Protein AF-A0A929XCN0-F1 (afdb_monomer_lite)

Sequence (98 aa):
MHTNHLSATQTANHFKLGATNVVLKWERIYYEEGAQGLYEERCGRSRKMKSKEDKKKLNKDIEEDLIAENQRLRMENEYLKNLNALVQERIKRENKKK

pLDDT: mean 86.81, std 13.17, range [53.16, 98.25]

Foldseek 3Di:
DVVVPDDLVRVCVVVVHPDSVVSVVVVVQCVPPNPVSVVDDPDPPDPVPPDPPPPPPPDVVVVVVVVVVVVVVVVVVVVVVVVVVVVVVVVVVVVVVD

Radius of gyration: 24.36 Å; chains: 1; bounding box: 52×44×58 Å

Structure (mmCIF, N/CA/C/O backbone):
data_AF-A0A929XCN0-F1
#
_entry.id   AF-A0A929XCN0-F1
#
loop_
_atom_site.group_PDB
_atom_site.id
_atom_site.type_symbol
_atom_site.label_atom_id
_atom_site.label_alt_id
_atom_site.label_comp_id
_atom_site.label_asym_id
_atom_site.label_entity_id
_atom_site.label_seq_id
_atom_site.pdbx_PDB_ins_code
_atom_site.Cartn_x
_atom_site.Cartn_y
_atom_site.Cartn_z
_atom_site.occupancy
_atom_site.B_iso_or_equiv
_atom_site.auth_seq_id
_atom_site.auth_comp_id
_atom_site.auth_asym_id
_atom_site.auth_atom_id
_atom_site.pdbx_PDB_model_num
ATOM 1 N N . MET A 1 1 ? 0.853 -14.517 -10.819 1.00 83.75 1 MET A N 1
ATOM 2 C CA . MET A 1 1 ? 1.726 -15.571 -11.367 1.00 83.75 1 MET A CA 1
ATOM 3 C C . MET A 1 1 ? 1.659 -16.816 -10.491 1.00 83.75 1 MET A C 1
ATOM 5 O O . MET A 1 1 ? 1.017 -17.761 -10.913 1.00 83.75 1 MET A O 1
ATOM 9 N N . HIS A 1 2 ? 2.157 -16.777 -9.249 1.00 86.19 2 HIS A N 1
ATOM 10 C CA . HIS A 1 2 ? 2.143 -17.929 -8.325 1.00 86.19 2 HIS A CA 1
ATOM 11 C C . HIS A 1 2 ? 0.762 -18.362 -7.837 1.00 86.19 2 HIS A C 1
ATOM 13 O O . HIS A 1 2 ? 0.449 -19.542 -7.869 1.00 86.19 2 HIS A O 1
ATOM 19 N N . THR A 1 3 ? -0.089 -17.410 -7.452 1.00 91.31 3 THR A N 1
ATOM 20 C CA . THR A 1 3 ? -1.455 -17.694 -6.974 1.00 91.31 3 THR A CA 1
ATOM 21 C C . THR A 1 3 ? -2.362 -18.277 -8.055 1.00 91.31 3 THR A C 1
ATOM 23 O O . THR A 1 3 ? -3.187 -19.134 -7.778 1.00 91.31 3 THR A O 1
ATOM 26 N N . ASN A 1 4 ? -2.195 -17.811 -9.293 1.00 90.50 4 ASN A N 1
ATOM 27 C CA . ASN A 1 4 ? -3.001 -18.221 -10.444 1.00 90.50 4 ASN A CA 1
ATOM 28 C C . ASN A 1 4 ? -2.297 -19.285 -11.306 1.00 90.50 4 ASN A C 1
ATOM 30 O O . ASN A 1 4 ? -2.770 -19.574 -12.399 1.00 90.50 4 ASN A O 1
ATOM 34 N N . HIS A 1 5 ? -1.143 -19.801 -10.862 1.00 91.56 5 HIS A N 1
ATOM 35 C CA . HIS A 1 5 ? -0.300 -20.768 -11.583 1.00 91.56 5 HIS A CA 1
ATOM 36 C C . HIS A 1 5 ? -0.028 -20.418 -13.059 1.00 91.56 5 HIS A C 1
ATOM 38 O O . HIS A 1 5 ? 0.074 -21.289 -13.919 1.00 91.56 5 HIS A O 1
ATOM 44 N N . LEU A 1 6 ? 0.095 -19.124 -13.359 1.00 93.00 6 LEU A N 1
ATOM 45 C CA . LEU A 1 6 ? 0.392 -18.635 -14.704 1.00 93.00 6 LEU A CA 1
ATOM 46 C C . LEU A 1 6 ? 1.898 -18.620 -14.930 1.00 93.00 6 LEU A C 1
ATOM 48 O O . LEU A 1 6 ? 2.652 -18.249 -14.033 1.00 93.00 6 LEU A O 1
ATOM 52 N N . SER A 1 7 ? 2.339 -18.928 -16.147 1.00 93.69 7 SER A N 1
ATOM 53 C CA . SER A 1 7 ? 3.736 -18.709 -16.521 1.00 93.69 7 SER A CA 1
ATOM 54 C C . SER A 1 7 ? 4.052 -17.213 -16.643 1.00 93.69 7 SER A C 1
ATOM 56 O O . SER A 1 7 ? 3.156 -16.368 -16.789 1.00 93.69 7 SER A O 1
ATOM 58 N N . ALA A 1 8 ? 5.340 -16.863 -16.632 1.00 93.12 8 ALA A N 1
ATOM 59 C CA . ALA A 1 8 ? 5.773 -15.482 -16.839 1.00 93.12 8 ALA A CA 1
ATOM 60 C C . ALA A 1 8 ? 5.289 -14.933 -18.194 1.00 93.12 8 ALA A C 1
ATOM 62 O O . ALA A 1 8 ? 4.842 -13.790 -18.273 1.00 93.12 8 ALA A O 1
ATOM 63 N N . THR A 1 9 ? 5.297 -15.758 -19.248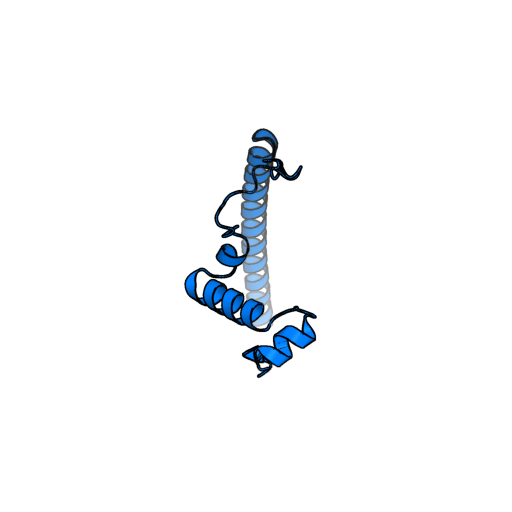 1.00 94.12 9 THR A N 1
ATOM 64 C CA . THR A 1 9 ? 4.808 -15.377 -20.584 1.00 94.12 9 THR A CA 1
ATOM 65 C C . THR A 1 9 ? 3.298 -15.145 -20.588 1.00 94.12 9 THR A C 1
ATOM 67 O O . THR A 1 9 ? 2.832 -14.146 -21.129 1.00 94.12 9 THR A O 1
ATOM 70 N N . GLN A 1 10 ? 2.517 -16.019 -19.944 1.00 93.94 10 GLN A N 1
ATOM 71 C CA . GLN A 1 10 ? 1.067 -15.827 -19.823 1.00 93.94 10 GLN A CA 1
ATOM 72 C C . GLN A 1 10 ? 0.733 -14.559 -19.033 1.00 93.94 10 GLN A C 1
ATOM 74 O O . GLN A 1 10 ? -0.148 -13.799 -19.424 1.00 93.94 10 GLN A O 1
ATOM 79 N N . THR A 1 11 ? 1.480 -14.299 -17.958 1.00 94.44 11 THR A N 1
ATOM 80 C CA . THR A 1 11 ? 1.346 -13.083 -17.149 1.00 94.44 11 THR A CA 1
ATOM 81 C C . THR A 1 11 ? 1.677 -11.837 -17.977 1.00 94.44 11 THR A C 1
ATOM 83 O O . THR A 1 11 ? 0.909 -10.878 -17.967 1.00 94.44 11 THR A O 1
ATOM 86 N N . ALA A 1 12 ? 2.763 -11.857 -18.756 1.00 95.50 12 ALA A N 1
ATOM 87 C CA . ALA A 1 12 ? 3.133 -10.751 -19.638 1.00 95.50 12 ALA A CA 1
ATOM 88 C C . ALA A 1 12 ? 2.049 -10.464 -20.687 1.00 95.50 12 ALA A C 1
ATOM 90 O O . ALA A 1 12 ? 1.662 -9.310 -20.860 1.00 95.50 12 ALA A O 1
ATOM 91 N N . ASN A 1 13 ? 1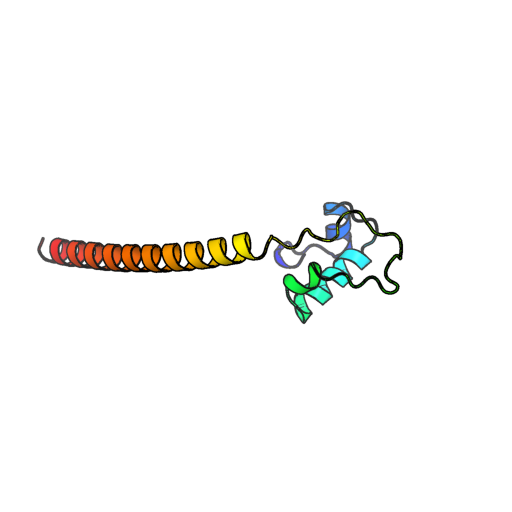.496 -11.504 -21.315 1.00 94.88 13 ASN A N 1
ATOM 92 C CA . ASN A 1 13 ? 0.414 -11.366 -22.290 1.00 94.88 13 ASN A CA 1
ATOM 93 C C . ASN A 1 13 ? -0.872 -10.821 -21.654 1.00 94.88 13 ASN A C 1
ATOM 95 O O . ASN A 1 13 ? -1.500 -9.926 -22.217 1.00 94.88 13 ASN A O 1
ATOM 99 N N . HIS A 1 14 ? -1.236 -11.308 -20.464 1.00 94.44 14 HIS A N 1
ATOM 100 C CA . HIS A 1 14 ? -2.403 -10.831 -19.719 1.00 94.44 14 HIS A CA 1
ATOM 101 C C . HIS A 1 14 ? -2.322 -9.323 -19.434 1.00 94.44 14 HIS A C 1
ATOM 103 O O . HIS A 1 14 ? -3.295 -8.596 -19.625 1.00 94.44 14 HIS A O 1
ATOM 109 N N . PHE A 1 15 ? -1.141 -8.836 -19.042 1.00 93.12 15 PHE A N 1
ATOM 110 C CA . PHE A 1 15 ? -0.891 -7.416 -18.775 1.00 93.12 15 PHE A CA 1
ATOM 111 C C . PHE A 1 15 ? -0.423 -6.619 -20.001 1.00 93.12 15 PHE A C 1
ATOM 113 O O . PHE A 1 15 ? -0.049 -5.456 -19.862 1.00 93.12 15 PHE A O 1
ATOM 120 N N . LYS A 1 16 ? -0.460 -7.216 -21.202 1.00 95.31 16 LYS A N 1
ATOM 121 C CA . LYS A 1 16 ? -0.048 -6.588 -22.470 1.00 95.31 16 LYS A CA 1
ATOM 122 C C . LYS A 1 16 ? 1.362 -5.981 -22.411 1.00 95.31 16 LYS A C 1
ATOM 124 O O . LYS A 1 16 ? 1.620 -4.911 -22.960 1.00 95.31 16 LYS A O 1
ATOM 129 N N . LEU A 1 17 ? 2.280 -6.662 -21.729 1.00 93.56 17 LEU A N 1
ATOM 130 C CA . LEU A 1 17 ? 3.676 -6.256 -21.612 1.00 93.56 17 LEU A CA 1
ATOM 131 C C . LEU A 1 17 ? 4.462 -6.731 -22.836 1.00 93.56 17 LEU A C 1
ATOM 133 O O . LEU A 1 17 ? 4.347 -7.880 -23.250 1.00 93.56 17 LEU A O 1
ATOM 137 N N . GLY A 1 18 ? 5.314 -5.861 -23.383 1.00 89.06 18 GLY A N 1
ATOM 138 C CA . GLY A 1 18 ? 6.078 -6.153 -24.604 1.00 89.06 18 GLY A CA 1
ATOM 139 C C . GLY A 1 18 ? 7.176 -7.213 -24.450 1.00 89.06 18 GLY A C 1
ATOM 140 O O . GLY A 1 18 ? 7.722 -7.668 -25.450 1.00 89.06 18 GLY A O 1
ATOM 141 N N . ALA A 1 19 ? 7.525 -7.609 -23.222 1.00 92.06 19 ALA A N 1
ATOM 142 C CA . ALA A 1 19 ? 8.522 -8.645 -22.985 1.00 92.06 19 ALA A CA 1
ATOM 143 C C . ALA A 1 19 ? 8.294 -9.378 -21.659 1.00 92.06 19 ALA A C 1
ATOM 145 O O . ALA A 1 19 ? 8.143 -8.757 -20.606 1.00 92.06 19 ALA A O 1
ATOM 146 N N . THR A 1 20 ? 8.415 -10.707 -21.692 1.00 94.38 20 THR A N 1
ATOM 147 C CA . THR A 1 20 ? 8.375 -11.581 -20.507 1.00 94.38 20 THR A CA 1
ATOM 148 C C . THR A 1 20 ? 9.417 -11.199 -19.451 1.00 94.38 20 THR A C 1
ATOM 150 O O . THR A 1 20 ? 9.175 -11.320 -18.254 1.00 94.38 20 THR A O 1
ATOM 153 N N . ASN A 1 21 ? 10.564 -10.664 -19.883 1.00 93.50 21 ASN A N 1
ATOM 154 C CA . ASN A 1 21 ? 11.644 -10.219 -18.999 1.00 93.50 21 ASN A CA 1
ATOM 155 C C . ASN A 1 21 ? 11.213 -9.091 -18.038 1.00 93.50 21 ASN A C 1
ATOM 157 O O . ASN A 1 21 ? 11.792 -8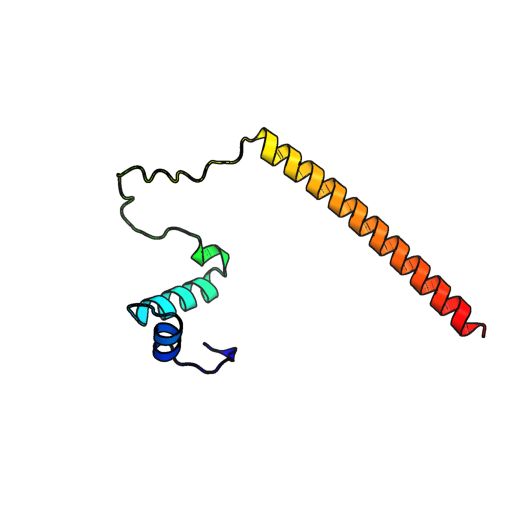.944 -16.967 1.00 93.50 21 ASN A O 1
ATOM 161 N N . VAL A 1 22 ? 10.191 -8.298 -18.385 1.00 92.25 22 VAL A N 1
ATOM 162 C CA . VAL A 1 22 ? 9.655 -7.264 -17.480 1.00 92.25 22 VAL A CA 1
ATOM 163 C C . VAL A 1 22 ? 9.047 -7.913 -16.237 1.00 92.25 22 VAL A C 1
ATOM 165 O O . VAL A 1 22 ? 9.366 -7.509 -15.122 1.00 92.25 22 VAL A O 1
ATOM 168 N N . VAL A 1 23 ? 8.251 -8.970 -16.427 1.00 94.19 23 VAL A N 1
ATOM 169 C CA . VAL A 1 23 ? 7.603 -9.709 -15.333 1.00 94.19 23 VAL A CA 1
ATOM 170 C C . VAL A 1 23 ? 8.642 -10.359 -14.425 1.00 94.19 23 VAL A C 1
ATOM 172 O O . VAL A 1 23 ? 8.563 -10.198 -13.215 1.00 94.19 23 VAL A O 1
ATOM 175 N N . LEU A 1 24 ? 9.648 -11.025 -15.000 1.00 94.50 24 LEU A N 1
ATOM 176 C CA . LEU A 1 24 ? 10.703 -11.694 -14.226 1.00 94.50 24 LEU A CA 1
ATOM 177 C C . LEU A 1 24 ? 11.548 -10.706 -13.409 1.00 94.50 24 LEU A C 1
ATOM 179 O O . LEU A 1 24 ? 11.919 -10.983 -12.271 1.00 94.50 24 LEU A O 1
ATOM 183 N N . LYS A 1 25 ? 11.840 -9.524 -13.966 1.00 93.12 25 LYS A N 1
ATOM 184 C CA . LYS A 1 25 ? 12.543 -8.466 -13.227 1.00 93.12 25 LYS A CA 1
ATOM 185 C C . LYS A 1 25 ? 11.708 -7.938 -12.067 1.00 93.12 25 LYS A C 1
ATOM 187 O O . LYS A 1 25 ? 12.246 -7.774 -10.978 1.00 93.12 25 LYS A O 1
ATOM 192 N N . TRP A 1 26 ? 10.426 -7.662 -12.299 1.00 93.06 26 TRP A N 1
ATOM 193 C CA . TRP A 1 26 ? 9.523 -7.193 -11.247 1.00 93.06 26 TRP A CA 1
ATOM 194 C C . TRP A 1 26 ? 9.334 -8.232 -10.152 1.00 93.06 26 TRP A C 1
ATOM 196 O O . TRP A 1 26 ? 9.351 -7.884 -8.979 1.00 93.06 26 TRP A O 1
ATOM 206 N N . GLU A 1 27 ? 9.212 -9.502 -10.525 1.00 94.00 27 GLU A N 1
ATOM 207 C CA . GLU A 1 27 ? 9.142 -10.609 -9.582 1.00 94.00 27 GLU A CA 1
ATOM 208 C C . GLU A 1 27 ? 10.375 -10.651 -8.676 1.00 94.00 27 GLU A C 1
ATOM 210 O O . GLU A 1 27 ? 10.233 -10.680 -7.456 1.00 94.00 27 GLU A O 1
ATOM 215 N N . ARG A 1 28 ? 11.580 -10.585 -9.255 1.00 94.81 28 ARG A N 1
ATOM 216 C CA . ARG A 1 28 ? 12.820 -10.564 -8.473 1.00 94.81 28 ARG A CA 1
ATOM 217 C C . ARG A 1 28 ? 12.869 -9.372 -7.515 1.00 94.81 28 ARG A C 1
ATOM 219 O O . ARG A 1 28 ? 13.108 -9.567 -6.331 1.00 94.81 28 ARG A O 1
ATOM 226 N N . ILE A 1 29 ? 12.588 -8.164 -8.012 1.00 94.25 29 ILE A N 1
ATOM 227 C CA . ILE A 1 29 ? 12.565 -6.942 -7.190 1.00 94.25 29 ILE A CA 1
ATOM 228 C C . ILE A 1 29 ? 11.574 -7.086 -6.030 1.00 94.25 29 ILE A C 1
ATOM 230 O O . ILE A 1 29 ? 11.889 -6.735 -4.899 1.00 94.25 29 ILE A O 1
ATOM 234 N N . TYR A 1 30 ? 10.391 -7.635 -6.297 1.00 94.12 30 TYR A N 1
ATOM 235 C CA . TYR A 1 30 ? 9.366 -7.821 -5.280 1.00 94.12 30 TYR A CA 1
ATOM 236 C C . TYR A 1 30 ? 9.796 -8.804 -4.183 1.00 94.12 30 TYR A C 1
ATOM 238 O O . TYR A 1 30 ? 9.489 -8.580 -3.016 1.00 94.12 30 TYR A O 1
ATOM 246 N N . TYR A 1 31 ? 10.509 -9.878 -4.529 1.00 94.75 31 TYR A N 1
ATOM 247 C CA . TYR A 1 31 ? 11.008 -10.831 -3.534 1.00 94.75 31 TYR A CA 1
ATOM 248 C C . TYR A 1 31 ? 12.222 -10.323 -2.750 1.00 94.75 31 TYR A C 1
ATOM 250 O O . TYR A 1 31 ? 12.355 -10.659 -1.576 1.00 94.75 31 TYR A O 1
ATOM 258 N N . GLU A 1 32 ? 13.094 -9.530 -3.372 1.00 94.06 32 GLU A N 1
ATOM 259 C CA . GLU A 1 32 ? 14.305 -9.005 -2.729 1.00 94.06 32 GLU A CA 1
ATOM 260 C C . GLU A 1 32 ? 14.015 -7.772 -1.857 1.00 94.06 32 GLU A C 1
ATOM 262 O O . GLU A 1 32 ? 14.543 -7.654 -0.755 1.00 94.06 32 GLU A O 1
ATOM 267 N N . GLU A 1 33 ? 13.165 -6.859 -2.329 1.00 92.69 33 GLU A N 1
ATOM 268 C CA . GLU A 1 33 ? 12.988 -5.521 -1.744 1.00 92.69 33 GLU A CA 1
ATOM 269 C C . GLU A 1 33 ? 11.526 -5.183 -1.424 1.00 92.69 33 GLU A C 1
ATOM 271 O O . GLU A 1 33 ? 11.216 -4.113 -0.894 1.00 92.69 33 GLU A O 1
ATOM 276 N N . GLY A 1 34 ? 10.599 -6.088 -1.740 1.00 92.75 34 GLY A N 1
ATOM 277 C CA . GLY A 1 34 ? 9.175 -5.870 -1.536 1.00 92.75 34 GLY A CA 1
ATOM 278 C C . GLY A 1 34 ? 8.550 -4.925 -2.562 1.00 92.75 34 GLY A C 1
ATOM 279 O O . GLY A 1 34 ? 9.130 -4.553 -3.585 1.00 92.75 34 GLY A O 1
ATOM 280 N N . ALA A 1 35 ? 7.312 -4.518 -2.277 1.00 90.56 35 ALA A N 1
ATOM 281 C CA . ALA A 1 35 ? 6.559 -3.624 -3.151 1.00 90.56 35 ALA A CA 1
ATOM 282 C C . ALA A 1 35 ? 7.221 -2.244 -3.296 1.00 90.56 35 ALA A C 1
ATOM 284 O O . ALA A 1 35 ? 7.105 -1.637 -4.359 1.00 90.56 35 ALA A O 1
ATOM 285 N N . GLN A 1 36 ? 7.925 -1.754 -2.263 1.00 88.44 36 GLN A N 1
ATOM 286 C CA . GLN A 1 36 ? 8.626 -0.468 -2.327 1.00 88.44 36 GLN A CA 1
ATOM 287 C C . GLN A 1 36 ? 9.677 -0.439 -3.443 1.00 88.44 36 GLN A C 1
ATOM 289 O O . GLN A 1 36 ? 9.729 0.539 -4.189 1.00 88.44 36 GLN A O 1
ATOM 294 N N . GLY A 1 37 ? 10.426 -1.531 -3.630 1.00 88.81 37 GLY A N 1
ATOM 295 C CA . GLY A 1 37 ? 11.488 -1.613 -4.634 1.00 88.81 37 GLY A CA 1
ATOM 296 C C . GLY A 1 37 ? 11.007 -1.467 -6.084 1.00 88.81 37 GLY A C 1
ATOM 297 O O . GLY A 1 37 ? 11.810 -1.134 -6.960 1.00 88.81 37 GLY A O 1
ATOM 298 N N . LEU A 1 38 ? 9.710 -1.678 -6.356 1.00 90.06 38 LEU A N 1
ATOM 299 C CA . LEU A 1 38 ? 9.102 -1.467 -7.679 1.00 90.06 38 LEU A CA 1
ATOM 300 C C . LEU A 1 38 ? 8.852 0.014 -8.001 1.00 90.06 38 LEU A C 1
ATOM 302 O O . LEU A 1 38 ? 8.738 0.363 -9.175 1.00 90.06 38 LEU A O 1
ATOM 306 N N . TYR A 1 39 ? 8.767 0.879 -6.986 1.00 85.62 39 TYR A N 1
ATOM 307 C CA . TYR A 1 39 ? 8.567 2.323 -7.160 1.00 85.62 39 TYR A CA 1
ATOM 308 C C . TYR A 1 39 ? 9.882 3.097 -7.312 1.00 85.62 39 TYR A C 1
ATOM 310 O O . TYR A 1 39 ? 9.862 4.297 -7.604 1.00 85.62 39 TYR A O 1
ATOM 318 N N . GLU A 1 40 ? 11.018 2.431 -7.110 1.00 84.25 40 GLU A N 1
ATOM 319 C CA . GLU A 1 40 ? 12.340 3.026 -7.252 1.00 84.25 40 GLU A CA 1
ATOM 320 C C . GLU A 1 40 ? 12.786 3.074 -8.719 1.00 84.25 40 GLU A C 1
ATOM 322 O O . 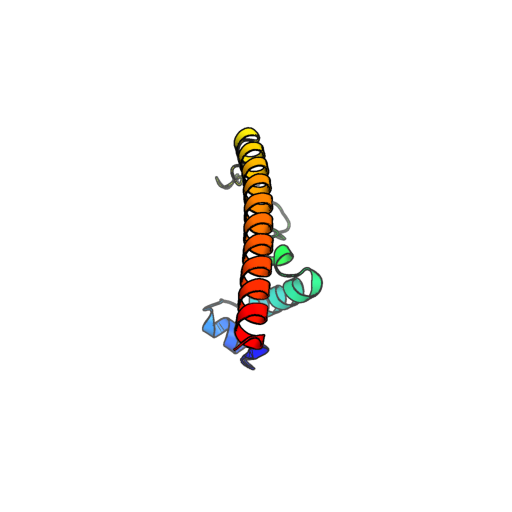GLU A 1 40 ? 12.757 2.081 -9.454 1.00 84.25 40 GLU A O 1
ATOM 327 N N . GLU A 1 41 ? 13.245 4.245 -9.163 1.00 76.56 41 GLU A N 1
ATOM 328 C CA . GLU A 1 41 ? 13.764 4.426 -10.516 1.00 76.56 41 GLU A CA 1
ATOM 329 C C . GLU A 1 41 ? 15.188 3.864 -10.636 1.00 76.56 41 GLU A C 1
ATOM 331 O O . GLU A 1 41 ? 16.165 4.504 -10.261 1.00 76.56 41 GLU A O 1
ATOM 336 N N . ARG A 1 42 ? 15.322 2.671 -11.227 1.00 72.31 42 ARG A N 1
ATOM 337 C CA . ARG A 1 42 ? 16.626 2.013 -11.478 1.00 72.31 42 ARG A CA 1
ATOM 338 C C . ARG A 1 42 ? 17.218 2.293 -12.858 1.00 72.31 42 ARG A C 1
ATOM 340 O O . ARG A 1 42 ? 18.129 1.595 -13.309 1.00 72.31 42 ARG A O 1
ATOM 347 N N . CYS A 1 43 ? 16.668 3.260 -13.587 1.00 65.38 43 CYS A N 1
ATOM 348 C CA . CYS A 1 43 ? 17.192 3.622 -14.898 1.00 65.38 43 CYS A CA 1
ATOM 349 C C . CYS A 1 43 ? 18.564 4.279 -14.724 1.00 65.38 43 CYS A C 1
ATOM 351 O O . CYS A 1 43 ? 18.643 5.336 -14.117 1.00 65.38 43 CYS A O 1
ATOM 353 N N . GLY A 1 44 ? 19.616 3.660 -15.276 1.00 70.00 44 GLY A N 1
ATOM 354 C CA . GLY A 1 44 ? 21.016 4.063 -15.097 1.00 70.00 44 GLY A CA 1
ATOM 355 C C . GLY A 1 44 ? 21.288 5.558 -15.295 1.00 70.00 44 GLY A C 1
ATOM 356 O O . GLY A 1 44 ? 21.209 6.348 -14.361 1.00 70.00 44 GLY A O 1
ATOM 357 N N . ARG A 1 45 ? 21.684 5.992 -16.497 1.00 63.69 45 ARG A N 1
ATOM 358 C CA . ARG A 1 45 ? 21.968 7.419 -16.713 1.00 63.69 45 ARG A CA 1
ATOM 359 C C . ARG A 1 45 ? 20.664 8.210 -16.599 1.00 63.69 45 ARG A C 1
ATOM 361 O O . ARG A 1 45 ? 19.816 8.103 -17.483 1.00 63.69 45 ARG A O 1
ATOM 368 N N . SER A 1 46 ? 20.548 9.026 -15.549 1.00 59.75 46 SER A N 1
ATOM 369 C CA . SER A 1 46 ? 19.485 10.025 -15.419 1.00 59.75 46 SER A CA 1
ATOM 370 C C . SER A 1 46 ? 19.332 10.765 -16.747 1.00 59.75 46 SER A C 1
ATOM 372 O O . SER A 1 46 ? 20.299 11.306 -17.306 1.00 59.75 46 SER A O 1
ATOM 374 N N . ARG A 1 47 ? 18.118 10.742 -17.299 1.00 63.06 47 ARG A N 1
ATOM 375 C CA . ARG A 1 47 ? 17.795 11.517 -18.489 1.00 63.06 47 ARG A CA 1
ATOM 376 C C . ARG A 1 47 ? 17.893 12.985 -18.060 1.00 63.06 47 ARG A C 1
ATOM 378 O O . ARG A 1 47 ? 17.008 13.485 -17.386 1.00 63.06 47 ARG A O 1
ATOM 385 N N . LYS A 1 48 ? 18.957 13.693 -18.465 1.00 58.78 48 LYS A N 1
ATOM 386 C CA . LYS A 1 48 ? 19.170 15.150 -18.254 1.00 58.78 48 LYS A CA 1
ATOM 387 C C . LYS A 1 48 ? 18.079 16.046 -18.873 1.00 58.78 48 LYS A C 1
ATOM 389 O O . LYS A 1 48 ? 18.248 17.257 -18.971 1.00 58.78 48 LYS A O 1
ATOM 394 N N . MET A 1 49 ? 16.978 15.473 -19.336 1.00 61.62 49 MET A N 1
ATOM 395 C CA . MET A 1 49 ? 15.804 16.217 -19.736 1.00 61.62 49 MET A CA 1
ATOM 396 C C . MET A 1 49 ? 14.932 16.265 -18.489 1.00 61.62 49 MET A C 1
ATOM 398 O O . MET A 1 49 ? 14.432 15.222 -18.084 1.00 61.62 49 MET A O 1
ATOM 402 N N . LYS A 1 50 ? 14.831 17.439 -17.851 1.00 57.84 50 LYS A N 1
ATOM 403 C CA . LYS A 1 50 ? 13.945 17.664 -16.704 1.00 57.84 50 LYS A CA 1
ATOM 404 C C . LYS A 1 50 ? 12.533 17.239 -17.115 1.00 57.84 50 LYS A C 1
ATOM 406 O O . LYS A 1 50 ? 11.829 18.009 -17.771 1.00 57.84 50 LYS A O 1
ATOM 411 N N . SER A 1 51 ? 12.143 16.002 -16.818 1.00 55.41 51 SER A N 1
ATOM 412 C CA . SER A 1 51 ? 10.745 15.613 -16.883 1.00 55.41 51 SER A CA 1
ATOM 413 C C . SER A 1 51 ? 10.040 16.512 -15.884 1.00 55.41 51 SER A C 1
ATOM 415 O O . SER A 1 51 ? 10.516 16.735 -14.776 1.00 55.41 51 SER A O 1
ATOM 417 N N . LYS A 1 52 ? 8.922 17.088 -16.306 1.00 53.16 52 LYS A N 1
ATOM 418 C CA . LYS A 1 52 ? 8.126 18.089 -15.581 1.00 53.16 52 LYS A CA 1
ATOM 419 C C . LYS A 1 52 ? 7.473 17.544 -14.294 1.00 53.16 52 LYS A C 1
ATOM 421 O O . LYS A 1 52 ? 6.564 18.153 -13.744 1.00 53.16 52 LYS A O 1
ATOM 426 N N . GLU A 1 53 ? 7.946 16.392 -13.849 1.00 56.56 53 GLU A N 1
ATOM 427 C CA . GLU A 1 53 ? 7.490 15.560 -12.752 1.00 56.56 53 GLU A CA 1
ATOM 428 C C . GLU A 1 53 ? 8.672 15.339 -11.806 1.00 56.56 53 GLU A C 1
ATOM 430 O O . GLU A 1 53 ? 8.925 14.238 -11.327 1.00 56.56 53 GLU A O 1
ATOM 435 N N . ASP A 1 54 ? 9.403 16.409 -11.488 1.00 57.72 54 ASP A N 1
ATOM 436 C CA . ASP A 1 54 ? 9.904 16.515 -10.126 1.00 57.72 54 ASP A CA 1
ATOM 437 C C . ASP A 1 54 ? 8.660 16.346 -9.255 1.00 57.72 54 ASP A C 1
ATOM 439 O O . ASP A 1 54 ? 7.817 17.248 -9.219 1.00 57.72 54 ASP A O 1
ATOM 443 N N . LYS A 1 55 ? 8.470 15.148 -8.677 1.00 60.62 55 LYS A N 1
ATOM 444 C CA . LYS A 1 55 ? 7.399 14.850 -7.721 1.00 60.62 55 LYS A CA 1
ATOM 445 C C . LYS A 1 55 ? 7.329 16.070 -6.821 1.00 60.62 55 LYS A C 1
ATOM 447 O O . LYS A 1 55 ? 8.302 16.322 -6.109 1.00 60.62 55 LYS A O 1
ATOM 452 N N . LYS A 1 56 ? 6.269 16.882 -6.949 1.00 62.72 56 LYS A N 1
ATOM 453 C CA . LYS A 1 56 ? 6.114 18.096 -6.148 1.00 62.72 56 LYS A CA 1
ATOM 454 C C . LYS A 1 56 ? 6.194 17.609 -4.716 1.00 62.72 56 LYS A C 1
ATOM 456 O O . LYS A 1 56 ? 5.251 16.982 -4.241 1.00 62.72 56 LYS A O 1
ATOM 461 N N . LYS A 1 57 ? 7.352 17.802 -4.081 1.00 65.81 57 LYS A N 1
ATOM 462 C CA . LYS A 1 57 ? 7.501 17.553 -2.657 1.00 65.81 57 LYS A CA 1
ATOM 463 C C . LYS A 1 57 ? 6.366 18.352 -2.043 1.00 65.81 57 LYS A C 1
ATOM 465 O O . LYS A 1 57 ? 6.218 19.529 -2.387 1.00 65.81 57 LYS A O 1
ATOM 470 N N . LEU A 1 58 ? 5.501 17.680 -1.285 1.00 65.88 58 LEU A N 1
ATOM 471 C CA . LEU A 1 58 ? 4.440 18.378 -0.577 1.00 65.88 58 LEU A CA 1
ATOM 472 C C . LEU A 1 58 ? 5.111 19.524 0.183 1.00 65.88 58 LEU A C 1
ATOM 474 O O . LEU A 1 58 ? 6.235 19.372 0.672 1.00 65.88 58 LEU A O 1
ATOM 478 N N . ASN A 1 59 ? 4.485 20.701 0.176 1.00 79.44 59 ASN A N 1
ATOM 479 C CA . ASN A 1 59 ? 4.999 21.803 0.979 1.00 79.44 59 ASN A CA 1
ATOM 480 C C . ASN A 1 59 ? 5.127 21.280 2.413 1.00 79.44 59 ASN A C 1
ATOM 482 O O . ASN A 1 59 ? 4.205 20.616 2.883 1.00 79.44 59 ASN A O 1
ATOM 486 N N . LYS A 1 60 ? 6.267 21.529 3.063 1.00 82.75 60 LYS A N 1
ATOM 487 C CA . LYS A 1 60 ? 6.582 20.950 4.380 1.00 82.75 60 LYS A CA 1
ATOM 488 C C . LYS A 1 60 ? 5.459 21.187 5.392 1.00 82.75 60 LYS A C 1
ATOM 490 O O . LYS A 1 60 ? 5.087 20.265 6.100 1.00 82.75 60 LYS A O 1
ATOM 495 N N . ASP A 1 61 ? 4.843 22.362 5.334 1.00 82.94 61 ASP A N 1
ATOM 496 C CA . ASP A 1 61 ? 3.696 22.741 6.160 1.00 82.94 61 ASP A CA 1
ATOM 497 C C . ASP A 1 61 ? 2.508 21.770 5.996 1.00 82.94 61 ASP A C 1
ATOM 499 O O . ASP A 1 61 ? 1.920 21.321 6.972 1.00 82.94 61 ASP A O 1
ATOM 503 N N . ILE A 1 62 ? 2.202 21.354 4.760 1.00 86.38 62 ILE A N 1
ATOM 504 C CA . ILE A 1 62 ? 1.130 20.383 4.475 1.00 86.38 62 ILE A CA 1
ATOM 505 C C . ILE A 1 62 ? 1.499 19.000 5.024 1.00 86.38 62 ILE A C 1
ATOM 507 O O . ILE A 1 62 ? 0.635 18.258 5.484 1.00 86.38 62 ILE A O 1
ATOM 511 N N . GLU A 1 63 ? 2.775 18.622 4.944 1.00 87.44 63 GLU A N 1
ATOM 512 C CA . GLU A 1 63 ? 3.253 17.339 5.459 1.00 87.44 63 GLU A CA 1
ATOM 513 C C . GLU A 1 63 ? 3.152 17.279 6.990 1.00 87.44 63 GLU A C 1
ATOM 515 O O . GLU A 1 63 ? 2.682 16.279 7.531 1.00 87.44 63 GLU A O 1
ATOM 520 N N . GLU A 1 64 ? 3.511 18.363 7.680 1.00 91.06 64 GLU A N 1
ATOM 521 C CA . GLU A 1 64 ? 3.373 18.499 9.133 1.00 91.06 64 GLU A CA 1
ATOM 522 C C . GLU A 1 64 ? 1.902 18.446 9.576 1.00 91.06 64 GLU A C 1
ATOM 524 O O . GLU A 1 64 ? 1.564 17.667 10.475 1.00 91.06 64 GLU A O 1
ATOM 529 N N . ASP A 1 65 ? 1.012 19.173 8.891 1.00 94.44 65 ASP A N 1
ATOM 530 C CA . ASP A 1 65 ? -0.434 19.137 9.147 1.00 94.44 65 ASP A CA 1
ATOM 531 C C . ASP A 1 65 ? -1.009 17.721 8.970 1.00 94.44 65 ASP A C 1
ATOM 533 O O . ASP A 1 65 ? -1.783 17.233 9.801 1.00 94.44 65 ASP A O 1
ATOM 537 N N . LEU A 1 66 ? -0.596 17.014 7.912 1.00 94.69 66 LEU A N 1
ATOM 538 C CA . LEU A 1 66 ? -1.013 15.633 7.664 1.00 94.69 66 LEU A CA 1
ATOM 539 C C . LEU A 1 66 ? -0.516 14.672 8.750 1.00 94.69 66 LEU A C 1
ATOM 541 O O . LEU A 1 66 ? -1.240 13.745 9.124 1.00 94.69 66 LEU A O 1
ATOM 545 N N . ILE A 1 67 ? 0.699 14.871 9.268 1.00 95.62 67 ILE A N 1
ATOM 546 C CA . ILE A 1 67 ? 1.241 14.064 10.368 1.00 95.62 67 ILE A CA 1
ATOM 547 C C . ILE A 1 67 ? 0.427 14.294 11.646 1.00 95.62 67 ILE A C 1
ATOM 549 O O . ILE A 1 67 ? 0.049 13.317 12.300 1.00 95.62 67 ILE A O 1
ATOM 553 N N . ALA A 1 68 ? 0.120 15.550 11.981 1.00 95.81 68 ALA A N 1
ATOM 554 C CA . ALA A 1 68 ? -0.682 15.892 13.154 1.00 95.81 68 ALA A CA 1
ATOM 555 C C . ALA A 1 68 ? -2.091 15.284 13.072 1.00 95.81 68 ALA A C 1
ATOM 557 O O . ALA A 1 68 ? -2.555 14.638 14.018 1.00 95.81 68 ALA A O 1
ATOM 558 N N . GLU A 1 69 ? -2.744 15.396 11.914 1.00 96.19 69 GLU A N 1
ATOM 559 C CA . GLU A 1 69 ? -4.060 14.796 11.694 1.00 96.19 69 GLU A CA 1
ATOM 560 C C . GLU A 1 69 ? -4.001 13.264 11.771 1.00 96.19 69 GLU A C 1
ATOM 562 O O . GLU A 1 69 ? -4.867 12.634 12.382 1.00 96.19 69 GLU A O 1
ATOM 567 N N . ASN A 1 70 ? -2.946 12.632 11.245 1.00 97.69 70 ASN A N 1
ATOM 568 C CA . ASN A 1 70 ? -2.780 11.183 11.366 1.00 97.69 70 ASN A CA 1
ATOM 569 C C . ASN A 1 70 ? -2.652 10.741 12.830 1.00 97.69 70 ASN A C 1
ATOM 571 O O . ASN A 1 70 ? -3.241 9.734 13.222 1.00 97.69 70 ASN A O 1
ATOM 575 N N . GLN A 1 71 ? -1.911 11.490 13.651 1.00 97.69 71 GLN A N 1
ATOM 576 C CA . GLN A 1 71 ? -1.791 11.219 15.084 1.00 97.69 71 GLN A CA 1
ATOM 577 C C . GLN A 1 71 ? -3.139 11.372 15.799 1.00 97.69 71 GLN A C 1
ATOM 579 O O . GLN A 1 71 ? -3.523 10.486 16.566 1.00 97.69 71 GLN A O 1
ATOM 584 N N . ARG A 1 72 ? -3.896 12.436 15.494 1.00 97.88 72 ARG A N 1
ATOM 585 C CA . ARG A 1 72 ? -5.252 12.652 16.024 1.00 97.88 72 ARG A CA 1
ATOM 586 C C . ARG A 1 72 ? -6.178 11.484 15.685 1.00 97.88 72 ARG A C 1
ATOM 588 O O . ARG A 1 72 ? -6.803 10.914 16.579 1.00 97.88 72 ARG A O 1
ATOM 595 N N . LEU A 1 73 ? -6.202 11.072 14.418 1.00 98.25 73 LEU A N 1
ATOM 596 C CA . LEU A 1 73 ? -7.011 9.949 13.942 1.00 98.25 73 LEU A CA 1
ATOM 597 C C . LEU A 1 73 ? -6.599 8.616 14.574 1.00 98.25 73 LEU A C 1
ATOM 599 O O . LEU A 1 73 ? -7.450 7.755 14.798 1.00 98.25 73 LEU A O 1
ATOM 603 N N . ARG A 1 74 ? -5.312 8.406 14.875 1.00 98.12 74 ARG A N 1
ATOM 604 C CA . ARG A 1 74 ? -4.857 7.201 15.588 1.00 98.12 74 ARG A CA 1
ATOM 605 C C . ARG A 1 74 ? -5.398 7.156 17.012 1.00 98.12 74 ARG A C 1
ATOM 607 O O . ARG A 1 74 ? -5.928 6.119 17.401 1.00 98.12 74 ARG A O 1
ATOM 614 N N . MET A 1 75 ? -5.326 8.268 17.743 1.00 97.56 75 MET A N 1
ATOM 615 C CA . MET A 1 75 ? -5.891 8.361 19.094 1.00 97.56 75 MET A CA 1
ATOM 616 C C . MET A 1 75 ? -7.408 8.139 19.086 1.00 97.56 75 MET A C 1
ATOM 618 O O . MET A 1 75 ? -7.926 7.373 19.895 1.00 97.56 75 MET A O 1
ATOM 622 N N . GLU A 1 76 ? -8.119 8.748 18.135 1.00 97.44 76 GLU A N 1
ATOM 623 C CA . GLU A 1 76 ? -9.565 8.561 17.975 1.00 97.44 76 GLU A CA 1
ATOM 624 C C . GLU A 1 76 ? -9.918 7.094 17.680 1.00 97.44 76 GLU A C 1
ATOM 626 O O . GLU A 1 76 ? -10.805 6.518 18.311 1.00 97.44 76 GLU A O 1
ATOM 631 N N . ASN A 1 77 ? -9.165 6.440 16.792 1.00 98.19 77 ASN A N 1
ATOM 632 C CA . ASN A 1 77 ? -9.343 5.017 16.511 1.00 98.19 77 ASN A CA 1
ATOM 633 C C . ASN A 1 77 ? -9.072 4.128 17.732 1.00 98.19 77 ASN A C 1
ATOM 635 O O . ASN A 1 77 ? -9.797 3.155 17.945 1.00 98.19 77 ASN A O 1
ATOM 639 N N . GLU A 1 78 ? -8.043 4.417 18.532 1.00 97.88 78 GLU A N 1
ATOM 640 C CA . GLU A 1 78 ? -7.791 3.677 19.775 1.00 97.88 78 GLU A CA 1
ATOM 641 C C . GLU A 1 78 ? -8.926 3.856 20.781 1.00 97.88 78 GLU A C 1
ATOM 643 O O . GLU A 1 78 ? -9.403 2.872 21.351 1.00 97.88 78 GLU A O 1
ATOM 648 N N . TYR A 1 79 ? -9.420 5.084 20.945 1.00 97.62 79 TYR A N 1
ATOM 649 C CA . TYR A 1 79 ? -10.565 5.360 21.805 1.00 97.62 79 TYR A CA 1
ATOM 650 C C . TYR A 1 79 ? -11.804 4.564 21.371 1.00 97.62 79 TYR A C 1
ATOM 652 O O . TYR A 1 79 ? -12.423 3.883 22.193 1.00 97.62 79 TYR A O 1
ATOM 660 N N . LEU A 1 80 ? -12.128 4.566 20.074 1.00 98.06 80 LEU A N 1
ATOM 661 C CA . LEU A 1 80 ? -13.259 3.810 19.531 1.00 98.06 80 LEU A CA 1
ATOM 662 C C . LEU A 1 80 ? -13.093 2.293 19.709 1.00 98.06 80 LEU A C 1
ATOM 664 O O . LEU A 1 80 ? -14.065 1.601 20.020 1.00 98.06 80 LEU A O 1
ATOM 668 N N . LYS A 1 81 ? 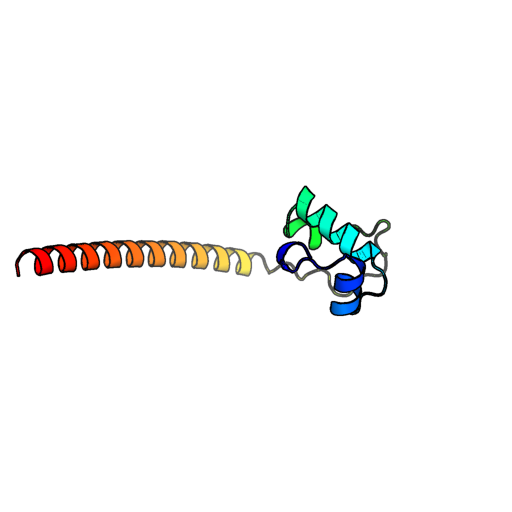-11.873 1.761 19.564 1.00 98.19 81 LYS A N 1
ATOM 669 C CA . LYS A 1 81 ? -11.582 0.341 19.828 1.00 98.19 81 LYS A CA 1
ATOM 670 C C . LYS A 1 81 ? -11.804 -0.019 21.294 1.00 98.19 81 LYS A C 1
ATOM 672 O O . LYS A 1 81 ? -12.451 -1.029 21.572 1.00 98.19 81 LYS A O 1
ATOM 677 N N . ASN A 1 82 ? -11.323 0.814 22.214 1.00 97.19 82 ASN A N 1
ATOM 678 C CA . ASN A 1 82 ? -11.509 0.614 23.651 1.00 97.19 82 ASN A CA 1
ATOM 679 C C . ASN A 1 82 ? -12.992 0.672 24.031 1.00 97.19 82 ASN A C 1
ATOM 681 O O . ASN A 1 82 ? -13.483 -0.193 24.756 1.00 97.19 82 ASN A O 1
ATOM 685 N N . LEU A 1 83 ? -13.732 1.638 23.482 1.00 97.38 83 LEU A N 1
ATOM 686 C CA . LEU A 1 83 ? -15.173 1.743 23.685 1.00 97.38 83 LEU A CA 1
ATOM 687 C C . LEU A 1 83 ? -15.905 0.492 23.185 1.00 97.38 83 LEU A C 1
ATOM 689 O O . LEU A 1 83 ? -16.718 -0.081 23.910 1.00 97.38 83 LEU A O 1
ATOM 693 N N . ASN A 1 84 ? -15.593 0.031 21.972 1.00 97.31 84 ASN A N 1
ATOM 694 C CA . ASN A 1 84 ? -16.196 -1.176 21.411 1.00 97.31 84 ASN A CA 1
ATOM 695 C C . ASN A 1 84 ? -15.895 -2.410 22.280 1.00 97.31 84 ASN A C 1
ATOM 697 O O . ASN A 1 84 ? -16.794 -3.203 22.554 1.00 97.31 84 ASN A O 1
ATOM 701 N N . ALA A 1 85 ? -14.668 -2.545 22.792 1.00 97.31 85 ALA A N 1
ATOM 702 C CA . ALA A 1 85 ? -14.304 -3.635 23.696 1.00 97.31 85 ALA A CA 1
ATOM 703 C C . ALA A 1 85 ? -15.148 -3.636 24.986 1.00 97.31 85 ALA A C 1
ATOM 705 O O . ALA A 1 85 ? -15.676 -4.682 25.370 1.00 97.31 85 ALA A O 1
ATOM 706 N N . LEU A 1 86 ? -15.346 -2.470 25.612 1.00 97.12 86 LEU A N 1
ATOM 707 C CA . LEU A 1 86 ? -16.186 -2.332 26.810 1.00 97.12 86 LEU A CA 1
ATOM 708 C C . LEU A 1 86 ? -17.655 -2.670 26.529 1.00 97.12 86 LEU A C 1
ATOM 710 O O . LEU A 1 86 ? -18.299 -3.374 27.311 1.00 97.12 86 LEU A O 1
ATOM 714 N N . VAL A 1 87 ? -18.189 -2.200 25.399 1.00 96.94 87 VAL A N 1
ATOM 715 C CA . VAL A 1 87 ? -19.561 -2.512 24.971 1.00 96.94 87 VAL A CA 1
ATOM 716 C C . VAL A 1 87 ? -19.724 -4.017 24.753 1.00 96.94 87 VAL A C 1
ATOM 718 O O . VAL A 1 87 ? -20.674 -4.613 25.263 1.00 96.94 87 VAL A O 1
ATOM 721 N N . GLN A 1 88 ? -18.779 -4.660 24.064 1.00 96.50 88 GLN A N 1
ATOM 722 C CA . GLN A 1 88 ? -18.791 -6.109 23.859 1.00 96.50 88 GLN A CA 1
ATOM 723 C C . GLN A 1 88 ? -18.715 -6.880 25.178 1.00 96.50 88 GLN A C 1
ATOM 725 O O . GLN A 1 88 ? -19.414 -7.882 25.346 1.00 96.50 88 GLN A O 1
ATOM 730 N N . GLU A 1 89 ? -17.892 -6.434 26.127 1.00 94.88 89 GLU A N 1
ATOM 731 C CA . GLU A 1 89 ? -17.813 -7.055 27.446 1.00 94.88 89 GLU A CA 1
ATOM 732 C C . GLU A 1 89 ? -19.144 -6.944 28.201 1.00 94.88 89 GLU A C 1
ATOM 734 O O . GLU A 1 89 ? -19.625 -7.935 28.758 1.00 94.88 89 GLU A O 1
ATOM 739 N N . ARG A 1 90 ? -19.784 -5.769 28.168 1.00 95.19 90 ARG A N 1
ATOM 740 C CA . ARG A 1 90 ? -21.100 -5.553 28.778 1.00 95.19 90 ARG A CA 1
ATOM 741 C C . ARG A 1 90 ? -22.162 -6.477 28.184 1.00 95.19 90 ARG A C 1
ATOM 743 O O . ARG A 1 90 ? -22.844 -7.160 28.944 1.00 95.19 90 ARG A O 1
ATOM 750 N N . ILE A 1 91 ? -22.249 -6.563 26.856 1.00 95.44 91 ILE A N 1
ATOM 751 C CA . ILE A 1 91 ? -23.192 -7.456 26.162 1.00 95.44 91 ILE A CA 1
ATOM 752 C C . ILE A 1 91 ? -22.957 -8.914 26.578 1.00 95.44 91 ILE A C 1
ATOM 754 O O . ILE A 1 91 ? -23.902 -9.627 26.908 1.00 95.44 91 ILE A O 1
ATOM 758 N N . LYS A 1 92 ? -21.695 -9.365 26.633 1.00 94.12 92 LYS A N 1
ATOM 759 C CA . LYS A 1 92 ? -21.357 -10.724 27.094 1.00 94.12 92 LYS A CA 1
ATOM 760 C C . LYS A 1 92 ? -21.797 -10.971 28.539 1.00 94.12 92 LYS A C 1
ATOM 762 O O . LYS A 1 92 ? -22.280 -12.059 28.842 1.00 94.12 92 LYS A O 1
ATOM 767 N N . ARG A 1 93 ? -21.628 -9.993 29.435 1.00 92.00 93 ARG A N 1
ATOM 768 C CA . ARG A 1 93 ? -22.066 -10.093 30.839 1.00 92.00 93 ARG A CA 1
ATOM 769 C C . ARG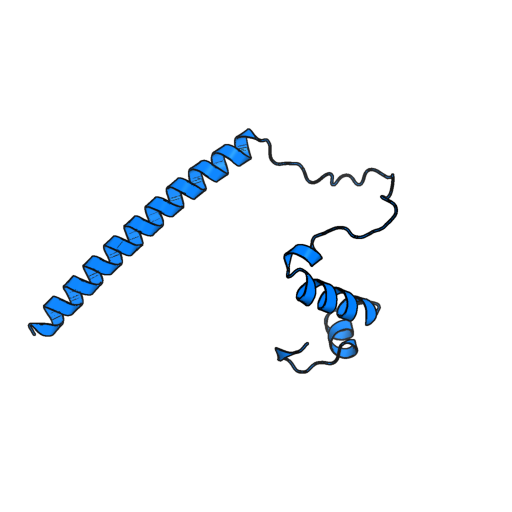 A 1 93 ? -23.591 -10.151 30.955 1.00 92.00 93 ARG A C 1
ATOM 771 O O . ARG A 1 93 ? -24.091 -10.944 31.743 1.00 92.00 93 ARG A O 1
ATOM 778 N N . GLU A 1 94 ? -24.319 -9.342 30.187 1.00 89.81 94 GLU A N 1
ATOM 779 C CA . GLU A 1 94 ? -25.789 -9.333 30.175 1.00 89.81 94 GLU A CA 1
ATOM 780 C C . GLU A 1 94 ? -26.358 -10.637 29.593 1.00 89.81 94 GLU A C 1
ATOM 782 O O . GLU A 1 94 ? -27.258 -11.225 30.188 1.00 89.81 94 GLU A O 1
ATOM 787 N N . ASN A 1 95 ? -25.771 -11.158 28.512 1.00 87.06 95 ASN A N 1
ATOM 788 C CA . ASN A 1 95 ? -26.184 -12.428 27.906 1.00 87.06 95 ASN A CA 1
ATOM 789 C C . ASN A 1 95 ? -25.878 -13.660 28.772 1.00 87.06 95 ASN A C 1
ATOM 791 O O . ASN A 1 95 ? -26.551 -14.665 28.616 1.00 87.06 95 ASN A O 1
ATOM 795 N N . LYS A 1 96 ? -24.885 -13.608 29.674 1.00 78.50 96 LYS A N 1
ATOM 796 C CA . LYS A 1 96 ? -24.622 -14.684 30.654 1.00 78.50 96 LYS A CA 1
ATOM 797 C C . LYS A 1 96 ? -25.588 -14.683 31.844 1.00 78.50 96 LYS A C 1
ATOM 799 O O . LYS A 1 96 ? -25.602 -15.649 32.599 1.00 78.50 96 LYS A O 1
ATOM 804 N N . LYS A 1 97 ? -26.291 -13.570 32.082 1.00 67.44 97 LYS A N 1
ATOM 805 C CA . LYS A 1 97 ? -27.255 -13.420 33.185 1.00 67.44 97 LYS A CA 1
ATOM 806 C C . LYS A 1 97 ? -28.688 -13.780 32.780 1.00 67.44 97 LYS A C 1
ATOM 808 O O . LYS A 1 97 ? -29.521 -13.933 33.668 1.00 67.44 97 LYS A O 1
ATOM 813 N N . LYS A 1 98 ? -28.968 -13.844 31.477 1.00 57.09 98 LYS A N 1
ATOM 814 C CA . LYS A 1 98 ? -30.183 -14.443 30.915 1.00 57.09 98 LYS A CA 1
ATOM 815 C C . LYS A 1 98 ? -29.980 -15.939 30.743 1.00 57.09 98 LYS A C 1
ATOM 817 O O . LYS A 1 98 ? -30.987 -16.654 30.900 1.00 57.09 98 LYS A O 1
#

Secondary structure (DSSP, 8-state):
-TTTT--HHHHHHHTT-S-HHHHHHHHHHHHHHTTGGGSS---SS--SS--S----PPPHHHHHHHHHHHHHHHHHHHHHHHHHHHHHHHHHHHHTT-